Protein AF-A0A7S2TGG0-F1 (afdb_monomer)

Sequence (133 aa):
MDCPPTYHQKNFRPPVIIAPPSARSRLLKIFDEANLRILRPGTSIRVGPLLVRATPGSLVGPPWQAPENGYVVQWEGPSVYYEPHNDVDAKSKLREEEADIAIVPVKRQELPFLTVVYGEERALALTRHLKVT

Organism: NCBI:txid641309

InterPro domains:
  IPR036866 Ribonuclease Z/Hydroxyacylglutathione hydrolase-like [G3DSA:3.60.15.10] (2-133)

Nearest PDB structures (foldseek):
  2wym-assembly1_B  TM=7.240E-01  e=4.834E-04  Escherichia coli
  2wyl-assembly1_A  TM=7.314E-01  e=7.017E-04  Escherichia coli
  2wyl-assembly1_C  TM=7.082E-01  e=4.810E-03  Escherichia coli
  7pcr-assembly1_A-2  TM=5.947E-01  e=6.982E-03  Helicobacter pylori 26695
  5n9y-assembly1_E  TM=4.779E-01  e=3.697E+00  Escherichia coli K-12

pLDDT: mean 83.14, std 14.41, range [38.38, 97.56]

Mean predicted aligned error: 7.28 Å

Solvent-accessible surface area (backbone atoms only — not comparable to full-atom values): 7834 Å² total; per-residue (Å²): 134,84,76,78,76,79,80,76,49,98,79,68,74,82,66,78,44,77,41,37,70,88,48,47,79,64,45,60,76,78,43,62,70,93,36,54,43,76,44,50,62,84,37,72,49,75,59,86,77,33,42,39,33,26,33,69,32,26,72,72,60,63,94,85,52,76,56,42,57,18,36,41,39,38,48,102,63,82,24,34,31,41,31,84,28,38,54,63,60,37,82,78,67,24,70,87,46,64,31,64,37,76,50,62,37,56,64,64,39,75,53,95,98,41,74,61,24,34,20,45,73,43,44,60,50,37,69,76,41,50,37,70,115

Radius of gyration: 16.11 Å; Cα contacts (8 Å, |Δi|>4): 248; chains: 1; bounding box: 34×42×37 Å

Secondary structure (DSSP, 8-state):
-PPP-TT--TT-PPPPEEE-GGGHHHHTTTS-GGGEEE--TT-EEEETTEEEEEEE----SSTTSPP-EEEEEESSS--EEE-SS----HHHHSTT-B-SEEE---S-EEETTEEEE--HHHHHHHHTTSBP-

Structure (mmCIF, N/CA/C/O backbone):
data_AF-A0A7S2TGG0-F1
#
_entry.id   AF-A0A7S2TGG0-F1
#
loop_
_atom_site.group_PDB
_atom_site.id
_atom_site.type_symbol
_atom_site.label_atom_id
_atom_site.label_alt_id
_atom_site.label_comp_id
_atom_site.label_asym_id
_atom_site.label_entity_id
_atom_site.label_seq_id
_atom_site.pdbx_PDB_ins_code
_atom_site.Cartn_x
_atom_site.Cartn_y
_atom_site.Cartn_z
_atom_site.occupancy
_atom_site.B_iso_or_equiv
_atom_site.auth_seq_id
_atom_site.auth_comp_id
_atom_site.auth_asym_id
_atom_site.auth_atom_id
_atom_site.pdbx_PDB_model_num
ATOM 1 N N . MET A 1 1 ? 9.720 25.367 -9.845 1.00 38.47 1 MET A N 1
ATOM 2 C CA . MET A 1 1 ? 8.468 24.860 -9.248 1.00 38.47 1 MET A CA 1
ATOM 3 C C . MET A 1 1 ? 8.767 24.608 -7.788 1.00 38.47 1 MET A C 1
ATOM 5 O O . MET A 1 1 ? 9.411 23.615 -7.476 1.00 38.47 1 MET A O 1
ATOM 9 N N . ASP A 1 2 ? 8.404 25.557 -6.934 1.00 40.94 2 ASP A N 1
ATOM 10 C CA . ASP A 1 2 ? 8.613 25.451 -5.494 1.00 40.94 2 ASP A CA 1
ATOM 11 C C . ASP A 1 2 ? 7.575 24.496 -4.906 1.00 40.94 2 ASP A C 1
ATOM 13 O O . ASP A 1 2 ? 6.369 24.680 -5.074 1.00 40.94 2 ASP A O 1
ATOM 17 N N . CYS A 1 3 ? 8.049 23.438 -4.253 1.00 38.38 3 CYS A N 1
ATOM 18 C CA . CYS A 1 3 ? 7.205 22.576 -3.437 1.00 38.38 3 CYS A CA 1
ATOM 19 C C . CYS A 1 3 ? 6.744 23.397 -2.218 1.00 38.38 3 CYS A C 1
ATOM 21 O O . CYS A 1 3 ? 7.604 23.946 -1.522 1.00 38.38 3 CYS A O 1
ATOM 23 N N . PRO A 1 4 ? 5.436 23.540 -1.942 1.00 40.97 4 PRO A N 1
ATOM 24 C CA . PRO A 1 4 ? 4.991 24.321 -0.797 1.00 40.97 4 PRO A CA 1
ATOM 25 C C . PRO A 1 4 ? 5.503 23.685 0.511 1.00 40.97 4 PRO A C 1
ATOM 27 O O . PRO A 1 4 ? 5.426 22.464 0.670 1.00 40.97 4 PRO A O 1
ATOM 30 N N . PRO A 1 5 ? 6.016 24.478 1.471 1.00 44.69 5 PRO A N 1
ATOM 31 C CA . PRO A 1 5 ? 6.570 23.962 2.715 1.00 44.69 5 PRO A CA 1
ATOM 32 C C . PRO A 1 5 ? 5.434 23.547 3.657 1.00 44.69 5 PRO A C 1
ATOM 34 O O . PRO A 1 5 ? 5.016 24.299 4.534 1.00 44.69 5 PRO A O 1
ATOM 37 N N . THR A 1 6 ? 4.906 22.336 3.495 1.00 56.62 6 THR A N 1
ATOM 38 C CA . THR A 1 6 ? 3.825 21.823 4.353 1.00 56.62 6 THR A CA 1
ATOM 39 C C . THR A 1 6 ? 4.295 21.428 5.759 1.00 56.62 6 THR A C 1
ATOM 41 O O . THR A 1 6 ? 3.464 21.264 6.646 1.00 56.62 6 THR A O 1
ATOM 44 N N . TYR A 1 7 ? 5.608 21.340 6.002 1.00 51.88 7 TYR A N 1
ATOM 45 C CA . TYR A 1 7 ? 6.186 20.878 7.274 1.00 51.88 7 TYR A CA 1
ATOM 46 C C . TYR A 1 7 ? 6.529 21.991 8.284 1.00 51.88 7 TYR A C 1
ATOM 48 O O . TYR A 1 7 ? 6.863 21.689 9.42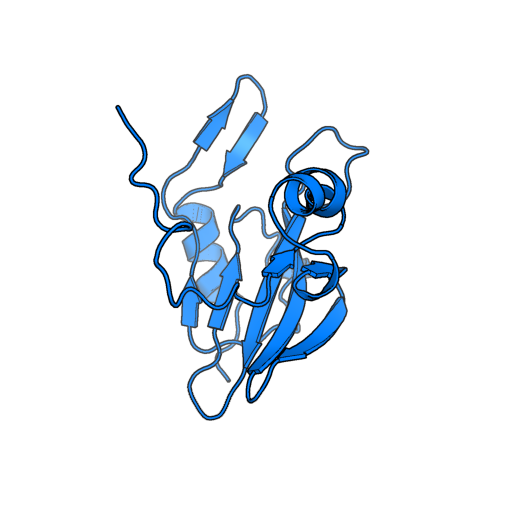5 1.00 51.88 7 TYR A O 1
ATOM 56 N N . HIS A 1 8 ? 6.431 23.273 7.908 1.00 52.25 8 HIS A N 1
ATOM 57 C CA . HIS A 1 8 ? 6.810 24.407 8.775 1.00 52.25 8 HIS A CA 1
ATOM 58 C C . HIS A 1 8 ? 5.623 25.134 9.430 1.00 52.25 8 HIS A C 1
ATOM 60 O O . HIS A 1 8 ? 5.774 26.243 9.946 1.00 52.25 8 HIS A O 1
ATOM 66 N N . GLN A 1 9 ? 4.428 24.537 9.441 1.00 61.44 9 GLN A N 1
ATOM 67 C CA . GLN A 1 9 ? 3.303 25.122 10.168 1.00 61.44 9 GLN A CA 1
ATOM 68 C C . GLN A 1 9 ? 3.506 24.968 11.681 1.00 61.44 9 GLN A C 1
ATOM 70 O O . GLN A 1 9 ? 3.810 23.881 12.166 1.00 61.44 9 GLN A O 1
ATOM 75 N N . LYS A 1 10 ? 3.283 26.052 12.437 1.00 54.00 10 LYS A N 1
ATOM 76 C CA . LYS A 1 10 ? 3.547 26.167 13.888 1.00 54.00 10 LYS A CA 1
ATOM 77 C C . LYS A 1 10 ? 2.852 25.125 14.791 1.00 54.00 10 LYS A C 1
ATOM 79 O O . LYS A 1 10 ? 3.179 25.068 15.966 1.00 54.00 10 LYS A O 1
ATOM 84 N N . ASN A 1 11 ? 1.952 24.294 14.257 1.00 64.94 11 ASN A N 1
ATOM 85 C CA . ASN A 1 11 ? 1.230 23.236 14.978 1.00 64.94 11 ASN A CA 1
ATOM 86 C C . ASN A 1 11 ? 1.328 21.854 14.298 1.00 64.94 11 ASN A C 1
ATOM 88 O O . ASN A 1 11 ? 0.511 20.973 14.572 1.00 64.94 11 ASN A O 1
ATOM 92 N N . PHE A 1 12 ? 2.283 21.652 13.386 1.00 68.00 12 PHE A N 1
ATOM 93 C CA . PHE A 1 12 ? 2.436 20.377 12.693 1.00 68.00 12 PHE A CA 1
ATOM 94 C C . PHE A 1 12 ? 2.924 19.299 13.666 1.00 68.00 12 PHE A C 1
ATOM 96 O O . PHE A 1 12 ? 4.066 19.320 14.123 1.00 68.00 12 PHE A O 1
ATOM 103 N N . ARG A 1 13 ? 2.049 18.342 13.985 1.00 75.94 13 ARG A N 1
ATOM 104 C CA . ARG A 1 13 ? 2.466 17.098 14.630 1.00 75.94 13 ARG A CA 1
ATOM 105 C C . ARG A 1 13 ? 2.931 16.149 13.528 1.00 75.94 13 ARG A C 1
ATOM 107 O O . ARG A 1 13 ? 2.111 15.825 12.666 1.00 75.94 13 ARG A O 1
ATOM 114 N N . PRO A 1 14 ? 4.205 15.726 13.522 1.00 79.50 14 PRO A N 1
ATOM 115 C CA . PRO A 1 14 ? 4.688 14.810 12.504 1.00 79.50 14 PRO A CA 1
ATOM 116 C C . PRO A 1 14 ? 3.864 13.514 12.535 1.00 79.50 14 PRO A C 1
ATOM 118 O O . PRO A 1 14 ? 3.609 12.977 13.616 1.00 79.50 14 PRO A O 1
ATOM 121 N N . PRO A 1 15 ? 3.392 13.031 11.374 1.00 88.75 15 PRO A N 1
ATOM 122 C CA . PRO A 1 15 ? 2.620 11.802 11.312 1.00 88.75 15 PRO A CA 1
ATOM 123 C C . PRO A 1 15 ? 3.508 10.596 11.620 1.00 88.75 15 PRO A C 1
ATOM 125 O O . PRO A 1 15 ? 4.723 10.625 11.413 1.00 88.75 15 PRO A O 1
ATOM 128 N N . VAL A 1 16 ? 2.885 9.500 12.054 1.00 94.50 16 VAL A N 1
ATOM 129 C CA . VAL A 1 16 ? 3.556 8.197 12.078 1.00 94.50 16 VAL A CA 1
ATOM 130 C C . VAL A 1 16 ? 3.800 7.759 10.636 1.00 94.50 16 VAL A C 1
ATOM 132 O O . VAL A 1 16 ? 2.866 7.663 9.842 1.00 94.50 16 VAL A O 1
ATOM 135 N N . ILE A 1 17 ? 5.056 7.481 10.306 1.00 95.62 17 ILE A N 1
ATOM 136 C CA . ILE A 1 17 ? 5.489 7.035 8.986 1.00 95.62 17 ILE A CA 1
ATOM 137 C C . ILE A 1 17 ? 5.677 5.523 9.024 1.00 95.62 17 ILE A C 1
ATOM 139 O O . ILE A 1 17 ? 6.541 5.026 9.744 1.00 95.62 17 ILE A O 1
ATOM 143 N N . ILE A 1 18 ? 4.897 4.790 8.234 1.00 96.19 18 ILE A N 1
ATOM 144 C CA . ILE A 1 18 ? 5.082 3.349 8.031 1.00 96.19 18 ILE A CA 1
ATOM 145 C C . ILE A 1 18 ? 5.787 3.147 6.694 1.00 96.19 18 ILE A C 1
ATOM 147 O O . ILE A 1 18 ? 5.361 3.705 5.686 1.00 96.19 18 ILE A O 1
ATOM 151 N N . ALA A 1 19 ? 6.873 2.377 6.684 1.00 94.56 19 ALA A N 1
ATOM 152 C CA . ALA A 1 19 ? 7.706 2.244 5.493 1.00 94.56 19 ALA A CA 1
ATOM 153 C C . ALA A 1 19 ? 8.407 0.877 5.398 1.00 94.56 19 ALA A C 1
ATOM 155 O O . ALA A 1 19 ? 8.583 0.203 6.421 1.00 94.56 19 ALA A O 1
ATOM 156 N N . PRO A 1 20 ? 8.822 0.456 4.190 1.00 93.00 20 PRO A N 1
ATOM 157 C CA . PRO A 1 20 ? 9.652 -0.725 4.004 1.00 93.00 20 PRO A CA 1
ATOM 158 C C . PRO A 1 20 ? 11.090 -0.480 4.496 1.00 93.00 20 PRO A C 1
ATOM 160 O O . PRO A 1 20 ? 11.520 0.670 4.650 1.00 93.00 20 PRO A O 1
ATOM 163 N N . PRO A 1 21 ? 11.888 -1.542 4.721 1.00 91.81 21 PRO A N 1
ATOM 164 C CA . PRO A 1 21 ? 13.263 -1.404 5.201 1.00 91.81 21 PRO A CA 1
ATOM 165 C C . PRO A 1 21 ? 14.167 -0.575 4.280 1.00 91.81 21 PRO A C 1
ATOM 167 O O . PRO A 1 21 ? 15.039 0.141 4.775 1.00 91.81 21 PRO A O 1
ATOM 170 N N . SER A 1 22 ? 13.941 -0.636 2.963 1.00 89.38 22 SER A N 1
ATOM 171 C CA . SER A 1 22 ? 14.692 0.102 1.937 1.00 89.38 22 SER A CA 1
ATOM 172 C C . SER A 1 22 ? 14.618 1.625 2.121 1.00 89.38 22 SER A C 1
ATOM 174 O O . SER A 1 22 ? 15.584 2.336 1.836 1.00 89.38 22 SER A O 1
ATOM 176 N N . ALA A 1 23 ? 13.510 2.137 2.662 1.00 91.94 23 ALA A N 1
ATOM 177 C CA . ALA A 1 23 ? 13.270 3.568 2.823 1.00 91.94 23 ALA A CA 1
ATOM 178 C C . ALA A 1 23 ? 13.904 4.174 4.090 1.00 91.94 23 ALA A C 1
ATOM 180 O O . ALA A 1 23 ? 14.050 5.397 4.171 1.00 91.94 23 ALA A O 1
ATOM 181 N N . ARG A 1 24 ? 14.312 3.355 5.075 1.00 93.81 24 ARG A N 1
ATOM 182 C CA . ARG A 1 24 ? 14.725 3.826 6.414 1.00 93.81 24 ARG A CA 1
ATOM 183 C C . ARG A 1 24 ? 15.805 4.905 6.360 1.00 93.81 24 ARG A C 1
ATOM 185 O O . ARG A 1 24 ? 15.647 5.963 6.960 1.00 93.81 24 ARG A O 1
ATOM 192 N N . SER A 1 25 ? 16.890 4.658 5.627 1.00 94.06 25 SER A N 1
ATOM 193 C CA . SER A 1 25 ? 18.042 5.570 5.573 1.00 94.06 25 SER A CA 1
ATOM 194 C C . SER A 1 25 ? 17.717 6.918 4.924 1.00 94.06 25 SER A C 1
ATOM 196 O O . SER A 1 25 ? 18.375 7.913 5.220 1.00 94.06 25 SER A O 1
ATOM 198 N N . ARG A 1 26 ? 16.712 6.968 4.040 1.00 93.94 26 ARG A N 1
ATOM 199 C CA . ARG A 1 26 ? 16.233 8.210 3.420 1.00 93.94 26 ARG A CA 1
ATOM 200 C C . ARG A 1 26 ? 15.273 8.948 4.348 1.00 93.94 26 ARG A C 1
ATOM 202 O O . ARG A 1 26 ? 15.401 10.157 4.493 1.00 93.94 26 ARG A O 1
ATOM 209 N N . LEU A 1 27 ? 14.366 8.226 5.004 1.00 94.31 27 LEU A N 1
ATOM 210 C CA . LEU A 1 27 ? 13.364 8.812 5.898 1.00 94.31 27 LEU A CA 1
ATOM 211 C C . LEU A 1 27 ? 13.978 9.401 7.170 1.00 94.31 27 LEU A C 1
ATOM 213 O O . LEU A 1 27 ? 13.560 10.476 7.581 1.00 94.31 27 LEU A O 1
ATOM 217 N N . LEU A 1 28 ? 15.021 8.779 7.727 1.00 94.56 28 LEU A N 1
ATOM 218 C CA . LEU A 1 28 ? 15.744 9.309 8.893 1.00 94.56 28 LEU A CA 1
ATOM 219 C C . LEU A 1 28 ? 16.476 10.636 8.626 1.00 94.56 28 LEU A C 1
ATOM 221 O O . LEU A 1 28 ? 16.927 11.283 9.563 1.00 94.56 28 LEU A O 1
ATOM 225 N N . LYS A 1 29 ? 16.604 11.060 7.362 1.00 94.00 29 LYS A N 1
ATOM 226 C CA . LYS A 1 29 ? 17.137 12.389 7.013 1.00 94.00 29 LYS A CA 1
ATOM 227 C C . LYS A 1 29 ? 16.085 13.498 7.111 1.00 94.00 29 LYS A C 1
ATOM 229 O O . LYS A 1 29 ? 16.445 14.664 7.014 1.00 94.00 29 LYS A O 1
ATOM 234 N N . ILE A 1 30 ? 14.806 13.134 7.212 1.00 91.81 30 ILE A N 1
ATOM 235 C CA . ILE A 1 30 ? 13.658 14.047 7.101 1.00 91.81 30 ILE A CA 1
ATOM 236 C C . ILE A 1 30 ? 12.794 13.993 8.366 1.00 91.81 30 ILE A C 1
ATOM 238 O O . ILE A 1 30 ? 12.274 15.018 8.796 1.00 91.81 30 ILE A O 1
ATOM 242 N N . PHE A 1 31 ? 12.640 12.809 8.958 1.00 91.06 31 PHE A N 1
ATOM 243 C CA . PHE A 1 31 ? 11.766 12.560 10.098 1.00 91.06 31 PHE A CA 1
ATOM 244 C C . PHE A 1 31 ? 12.542 11.977 11.274 1.00 91.06 31 PHE A C 1
ATOM 246 O O . PHE A 1 31 ? 13.446 11.159 11.089 1.00 91.06 31 PHE A O 1
ATOM 253 N N . ASP A 1 32 ? 12.112 12.329 12.484 1.00 92.19 32 ASP A N 1
ATOM 254 C CA . ASP A 1 32 ? 12.630 11.718 13.705 1.00 92.19 32 ASP A CA 1
ATOM 255 C C . ASP A 1 32 ? 12.336 10.215 13.735 1.00 92.19 32 ASP A C 1
ATOM 257 O O . ASP A 1 32 ? 11.240 9.765 13.381 1.00 92.19 32 ASP A O 1
ATOM 261 N N . GLU A 1 33 ? 13.283 9.434 14.256 1.00 94.00 33 GLU A N 1
ATOM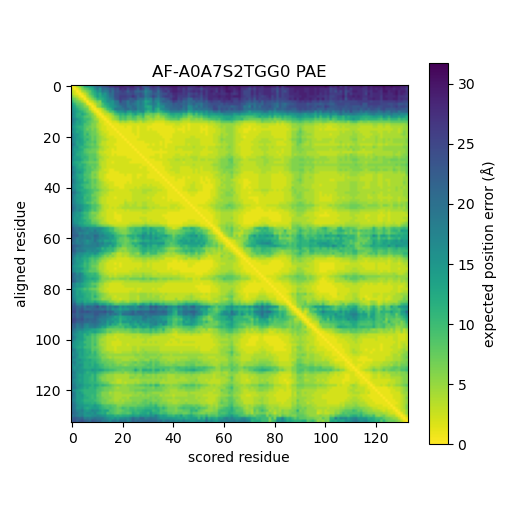 262 C CA . GLU A 1 33 ? 13.127 7.984 14.409 1.00 94.00 33 GLU A CA 1
ATOM 263 C C . GLU A 1 33 ? 11.893 7.613 15.250 1.00 94.00 33 GLU A C 1
ATOM 265 O O . GLU A 1 33 ? 11.226 6.616 14.973 1.00 94.00 33 GLU A O 1
ATOM 270 N N . ALA A 1 34 ? 11.512 8.465 16.208 1.00 93.44 34 ALA A N 1
ATOM 271 C CA . ALA A 1 34 ? 10.318 8.292 17.033 1.00 93.44 34 ALA A CA 1
ATOM 272 C C . ALA A 1 34 ? 9.011 8.208 16.219 1.00 93.44 34 ALA A C 1
ATOM 274 O O . ALA A 1 34 ? 8.060 7.548 16.654 1.00 93.44 34 ALA A O 1
ATOM 275 N N . ASN A 1 35 ? 8.971 8.807 15.025 1.00 94.12 35 ASN A N 1
ATOM 276 C CA . ASN A 1 35 ? 7.811 8.797 14.132 1.00 94.12 35 ASN A CA 1
ATOM 277 C C . ASN A 1 35 ? 7.860 7.662 13.100 1.00 94.12 35 ASN A C 1
ATOM 279 O O . ASN A 1 35 ? 6.860 7.399 12.439 1.00 94.12 35 ASN A O 1
ATOM 283 N N . LEU A 1 36 ? 8.989 6.963 12.957 1.00 95.62 36 LEU A N 1
ATOM 284 C CA . LEU A 1 36 ? 9.193 5.965 11.910 1.00 95.62 36 LEU A CA 1
ATOM 285 C C . LEU A 1 36 ? 8.880 4.544 12.401 1.00 95.62 36 LEU A C 1
ATOM 287 O O . LEU A 1 36 ? 9.299 4.123 13.479 1.00 95.62 36 LEU A O 1
ATOM 291 N N . ARG A 1 37 ? 8.145 3.775 11.599 1.00 96.69 37 ARG A N 1
ATOM 292 C CA . ARG A 1 37 ? 7.813 2.364 11.826 1.00 96.69 37 ARG A CA 1
ATOM 293 C C . ARG A 1 37 ? 8.188 1.569 10.582 1.00 96.69 37 ARG A C 1
ATOM 295 O O . ARG A 1 37 ? 7.511 1.624 9.559 1.00 96.69 37 ARG A O 1
ATOM 302 N N . ILE A 1 38 ? 9.300 0.845 10.667 1.00 95.81 38 ILE A N 1
ATOM 303 C CA . ILE A 1 38 ? 9.762 -0.010 9.574 1.00 95.81 38 ILE A CA 1
ATOM 304 C C . ILE A 1 38 ? 9.072 -1.364 9.673 1.00 95.81 38 ILE A C 1
ATOM 306 O O . ILE A 1 38 ? 9.247 -2.073 10.662 1.00 95.81 38 ILE A O 1
ATOM 310 N N . LEU A 1 39 ? 8.317 -1.724 8.639 1.00 95.25 39 LEU A N 1
ATOM 311 C CA . LEU A 1 39 ? 7.595 -2.990 8.550 1.00 95.25 39 LEU A CA 1
ATOM 312 C C . LEU A 1 39 ? 8.199 -3.871 7.462 1.00 95.25 39 LEU A C 1
ATOM 314 O O . LEU A 1 39 ? 8.511 -3.401 6.369 1.00 95.25 39 LEU A O 1
ATOM 318 N N . ARG A 1 40 ? 8.337 -5.164 7.754 1.00 92.31 40 ARG A N 1
ATOM 319 C CA . ARG A 1 40 ? 8.701 -6.191 6.768 1.00 92.31 40 ARG A CA 1
ATOM 320 C C . ARG A 1 40 ? 7.440 -6.931 6.310 1.00 92.31 40 ARG A C 1
ATOM 322 O O . ARG A 1 40 ? 6.500 -7.022 7.103 1.00 92.31 40 ARG A O 1
ATOM 329 N N . PRO A 1 41 ? 7.415 -7.500 5.097 1.00 89.69 41 PRO A N 1
ATOM 330 C CA . PRO A 1 41 ? 6.323 -8.373 4.681 1.00 89.69 41 PRO A CA 1
ATOM 331 C C . PRO A 1 41 ? 6.019 -9.459 5.724 1.00 89.69 41 PRO A C 1
ATOM 333 O O . PRO A 1 41 ? 6.942 -10.030 6.306 1.00 89.69 41 PRO A O 1
ATOM 336 N N . GLY A 1 42 ? 4.736 -9.702 5.993 1.00 89.31 42 GLY A N 1
ATOM 337 C CA . GLY A 1 42 ? 4.261 -10.652 7.006 1.00 89.31 42 GLY A CA 1
ATOM 338 C C . GLY A 1 42 ? 4.230 -10.106 8.437 1.00 89.31 42 GLY A C 1
ATOM 339 O O . GLY A 1 42 ? 3.770 -10.793 9.344 1.00 89.31 42 GLY A O 1
ATOM 340 N N . THR A 1 43 ? 4.689 -8.873 8.663 1.00 93.81 43 THR A N 1
ATOM 341 C CA . THR A 1 43 ? 4.604 -8.216 9.976 1.00 93.81 43 THR A CA 1
ATOM 342 C C . THR A 1 43 ? 3.459 -7.209 10.028 1.00 93.81 43 THR A C 1
ATOM 344 O O . THR A 1 43 ? 3.063 -6.636 9.008 1.00 93.81 43 THR A O 1
ATOM 347 N N . SER A 1 44 ? 2.940 -6.970 11.233 1.00 95.88 44 SER A N 1
ATOM 348 C CA . SER A 1 44 ? 1.877 -5.998 11.483 1.00 95.88 44 SER A CA 1
ATOM 349 C C . SER A 1 44 ? 2.197 -5.058 12.640 1.00 95.88 44 SER A C 1
ATOM 351 O O . SER A 1 44 ? 2.904 -5.427 13.577 1.00 95.88 44 SER A O 1
ATOM 353 N N . ILE A 1 45 ? 1.602 -3.869 12.618 1.00 97.56 45 ILE A N 1
ATOM 354 C CA . ILE A 1 45 ? 1.646 -2.893 13.706 1.00 97.56 45 ILE A CA 1
ATOM 355 C C . ILE A 1 45 ? 0.267 -2.283 13.940 1.00 97.56 45 ILE A C 1
ATOM 357 O O . ILE A 1 45 ? -0.519 -2.124 13.008 1.00 97.56 45 ILE A O 1
ATOM 361 N N . ARG A 1 46 ? -0.010 -1.906 15.190 1.00 97.19 46 ARG A N 1
ATOM 362 C CA . ARG A 1 46 ? -1.181 -1.104 15.543 1.00 97.19 46 ARG A CA 1
ATOM 363 C C . ARG A 1 46 ? -0.790 0.367 15.697 1.00 97.19 46 ARG A C 1
ATOM 365 O O . ARG A 1 46 ? 0.141 0.681 16.437 1.00 97.19 46 ARG A O 1
ATOM 372 N N . VAL A 1 47 ? -1.504 1.260 15.016 1.00 94.94 47 VAL A N 1
ATOM 373 C CA . VAL A 1 47 ? -1.339 2.719 15.107 1.00 94.94 47 VAL A CA 1
ATOM 374 C C . VAL A 1 47 ? -2.696 3.333 15.432 1.00 94.94 47 VAL A C 1
ATOM 376 O O . VAL A 1 47 ? -3.546 3.497 14.561 1.00 94.94 47 VAL A O 1
ATOM 379 N N . GLY A 1 48 ? -2.921 3.631 16.715 1.00 93.38 48 GLY A N 1
ATOM 380 C CA . GLY A 1 48 ? -4.248 4.016 17.201 1.00 93.38 48 GLY A CA 1
ATOM 381 C C . GLY A 1 48 ? -5.277 2.908 16.911 1.00 93.38 48 GLY A C 1
ATOM 382 O O . GLY A 1 48 ? -5.031 1.766 17.309 1.00 93.38 48 GLY A O 1
ATOM 383 N N . PRO A 1 49 ? -6.391 3.205 16.214 1.00 95.25 49 PRO A N 1
ATOM 384 C CA . PRO A 1 49 ? -7.401 2.207 15.852 1.00 95.25 49 PRO A CA 1
ATOM 385 C C . PRO A 1 49 ? -7.012 1.350 14.634 1.00 95.25 49 PRO A C 1
ATOM 387 O O . PRO A 1 49 ? -7.723 0.405 14.307 1.00 95.25 49 PRO A O 1
ATOM 390 N N . LEU A 1 50 ? -5.912 1.676 13.947 1.00 96.81 50 LEU A N 1
ATOM 391 C CA . LEU A 1 50 ? -5.529 1.028 12.695 1.00 96.81 50 LEU A CA 1
ATOM 392 C C . LEU A 1 50 ? -4.651 -0.197 12.965 1.00 96.81 50 LEU A C 1
ATOM 394 O O . LEU A 1 50 ? -3.628 -0.082 13.643 1.00 96.81 50 LEU A O 1
ATOM 398 N N . LEU A 1 51 ? -4.996 -1.345 12.387 1.00 97.12 51 LEU A N 1
ATOM 399 C CA . LEU A 1 51 ? -4.090 -2.477 12.206 1.00 97.12 51 LEU A CA 1
ATOM 400 C C . LEU A 1 51 ? -3.510 -2.408 10.793 1.00 97.12 51 LEU A C 1
ATOM 402 O O . LEU A 1 51 ? -4.248 -2.472 9.815 1.00 97.12 51 LEU A O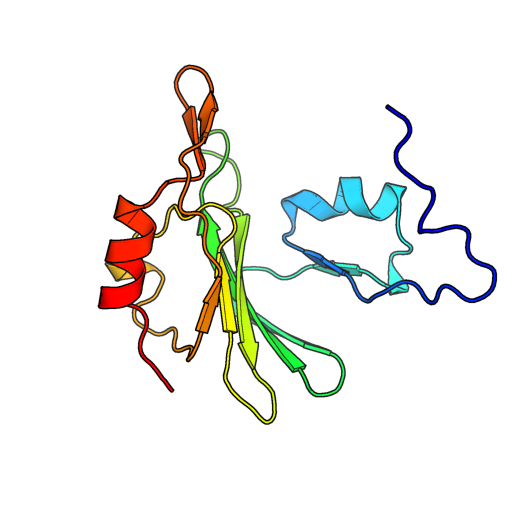 1
ATOM 406 N N . VAL A 1 52 ? -2.191 -2.277 10.691 1.00 96.75 52 VAL A N 1
ATOM 407 C CA . VAL A 1 52 ? -1.476 -2.210 9.414 1.00 96.75 52 VAL A CA 1
ATOM 408 C C . VAL A 1 52 ? -0.608 -3.449 9.276 1.00 96.75 52 VAL A C 1
ATOM 410 O O . VAL A 1 52 ? 0.269 -3.676 10.109 1.00 96.75 52 VAL A O 1
ATOM 413 N N . ARG A 1 53 ? -0.830 -4.240 8.227 1.00 95.06 53 ARG A N 1
ATOM 414 C CA . ARG A 1 53 ? -0.023 -5.407 7.849 1.00 95.06 53 ARG A CA 1
ATOM 415 C C . ARG A 1 53 ? 0.736 -5.094 6.568 1.00 95.06 53 ARG A C 1
ATOM 417 O O . ARG A 1 53 ? 0.144 -4.601 5.616 1.00 95.06 53 ARG A O 1
ATOM 424 N N . ALA A 1 54 ? 2.033 -5.376 6.541 1.00 93.25 54 ALA A N 1
ATOM 425 C CA . ALA A 1 54 ? 2.814 -5.284 5.313 1.00 93.25 54 ALA A CA 1
ATOM 426 C C . ALA A 1 54 ? 2.725 -6.594 4.527 1.00 93.25 54 ALA A C 1
ATOM 428 O O . ALA A 1 54 ? 2.955 -7.672 5.081 1.00 93.25 54 ALA A O 1
ATOM 429 N N . THR A 1 55 ? 2.448 -6.490 3.234 1.00 89.38 55 THR A N 1
ATOM 430 C CA . THR A 1 55 ? 2.448 -7.609 2.290 1.00 89.38 55 THR A CA 1
ATOM 431 C C . THR A 1 55 ? 3.709 -7.554 1.423 1.00 89.38 55 THR A C 1
ATOM 433 O O . THR A 1 55 ? 4.315 -6.484 1.277 1.00 89.38 55 THR A O 1
ATOM 436 N N . PRO A 1 56 ? 4.154 -8.684 0.846 1.00 85.19 56 PRO A N 1
ATOM 437 C CA . PRO A 1 56 ? 5.204 -8.657 -0.161 1.00 85.19 56 PRO A CA 1
ATOM 438 C C . PRO A 1 56 ? 4.713 -7.860 -1.370 1.00 85.19 56 PRO A C 1
ATOM 440 O O . PRO A 1 56 ? 3.774 -8.272 -2.046 1.00 85.19 56 PRO A O 1
ATOM 443 N N . GLY A 1 57 ? 5.353 -6.732 -1.646 1.00 76.94 57 GLY A N 1
ATOM 444 C CA . GLY A 1 57 ? 5.087 -5.924 -2.823 1.00 76.94 57 GLY A CA 1
ATOM 445 C C . GLY A 1 57 ? 6.040 -6.269 -3.962 1.00 76.94 57 GLY A C 1
ATOM 446 O O . GLY A 1 57 ? 6.498 -7.407 -4.137 1.00 76.94 57 GLY A O 1
ATOM 447 N N . SER A 1 58 ? 6.315 -5.256 -4.765 1.00 71.69 58 SER A N 1
ATOM 448 C CA . SER A 1 58 ? 6.994 -5.360 -6.053 1.00 71.69 58 SER A CA 1
ATOM 449 C C . SER A 1 58 ? 8.518 -5.394 -5.927 1.00 71.69 58 SER A C 1
ATOM 451 O O . SER A 1 58 ? 9.091 -4.694 -5.089 1.00 71.69 58 SER A O 1
ATOM 453 N N . LEU A 1 59 ? 9.199 -6.165 -6.781 1.00 70.62 59 LEU A N 1
ATOM 454 C CA . LEU A 1 59 ? 10.660 -6.116 -6.867 1.00 70.62 59 LEU A CA 1
ATOM 455 C C . LEU A 1 59 ? 11.067 -4.959 -7.788 1.00 70.62 59 LEU A C 1
ATOM 457 O O . LEU A 1 59 ? 11.305 -5.140 -8.978 1.00 70.62 59 LEU A O 1
ATOM 461 N N . VAL A 1 60 ? 11.123 -3.749 -7.236 1.00 65.00 60 VAL A N 1
ATOM 462 C CA . VAL A 1 60 ? 11.487 -2.536 -7.986 1.00 65.00 60 VAL A CA 1
ATOM 463 C C . VAL A 1 60 ? 12.962 -2.209 -7.797 1.00 65.00 60 VAL A C 1
ATOM 465 O O . VAL A 1 60 ? 13.365 -1.299 -7.075 1.00 65.00 60 VAL A O 1
ATOM 468 N N . GLY A 1 61 ? 13.805 -3.009 -8.435 1.00 67.44 61 GLY A N 1
ATOM 469 C CA . GLY A 1 61 ? 15.244 -2.826 -8.385 1.00 67.44 61 GLY A CA 1
ATOM 470 C C . GLY A 1 61 ? 15.985 -3.986 -9.026 1.00 67.44 61 GLY A C 1
ATOM 471 O O . GLY A 1 61 ? 15.367 -4.881 -9.607 1.00 67.44 61 GLY A O 1
ATOM 472 N N . PRO A 1 62 ? 17.319 -3.988 -8.932 1.00 67.44 62 PRO A N 1
ATOM 473 C CA . PRO A 1 62 ? 18.099 -5.134 -9.353 1.00 67.44 62 PRO 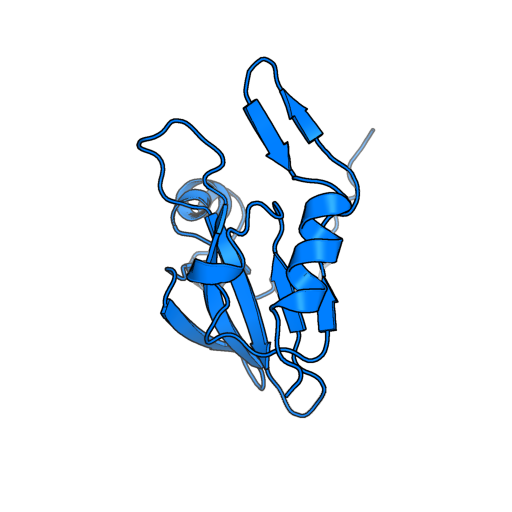A CA 1
ATOM 474 C C . PRO A 1 62 ? 17.638 -6.423 -8.647 1.00 67.44 62 PRO A C 1
ATOM 476 O O . PRO A 1 62 ? 17.127 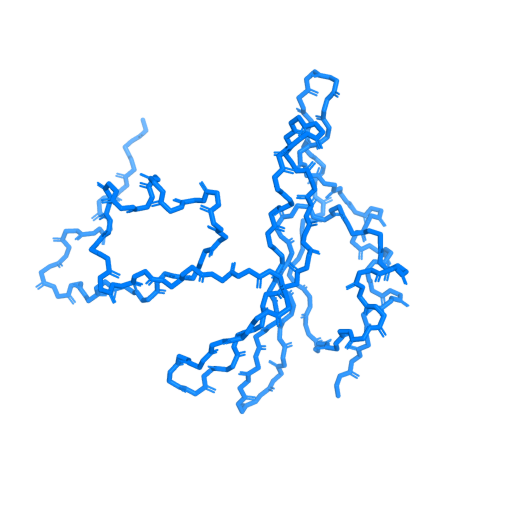-6.342 -7.528 1.00 67.44 62 PRO A O 1
ATOM 479 N N . PRO A 1 63 ? 17.876 -7.614 -9.226 1.00 66.56 63 PRO A N 1
ATOM 480 C CA . PRO A 1 63 ? 17.360 -8.887 -8.704 1.00 66.56 63 PRO A CA 1
ATOM 481 C C . PRO A 1 63 ? 17.698 -9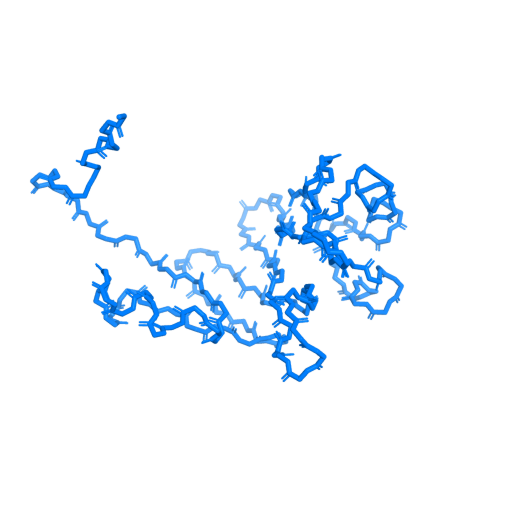.196 -7.235 1.00 66.56 63 PRO A C 1
ATOM 483 O O . PRO A 1 63 ? 17.036 -10.013 -6.607 1.00 66.56 63 PRO A O 1
ATOM 486 N N . TRP A 1 64 ? 18.739 -8.563 -6.688 1.00 67.94 64 TRP A N 1
ATOM 487 C CA . TRP A 1 64 ? 19.193 -8.720 -5.303 1.00 67.94 64 TRP A CA 1
ATOM 488 C C . TRP A 1 64 ? 18.556 -7.737 -4.307 1.00 67.94 64 TRP A C 1
ATOM 490 O O . TRP A 1 64 ? 18.854 -7.804 -3.114 1.00 67.94 64 TRP A O 1
ATOM 500 N N . GLN A 1 65 ? 17.729 -6.790 -4.761 1.00 72.25 65 GLN A N 1
ATOM 501 C CA . GLN A 1 65 ? 17.044 -5.856 -3.871 1.00 72.25 65 GLN A CA 1
ATOM 502 C C . GLN A 1 65 ? 15.901 -6.568 -3.135 1.00 72.25 65 GLN A C 1
ATOM 504 O O . GLN A 1 65 ? 15.288 -7.496 -3.652 1.00 72.25 65 GLN A O 1
ATOM 509 N N . ALA A 1 66 ? 15.607 -6.153 -1.904 1.00 71.25 66 ALA A N 1
ATOM 510 C CA . ALA A 1 66 ? 14.407 -6.638 -1.236 1.00 71.25 66 ALA A CA 1
ATOM 511 C C . ALA A 1 66 ? 13.161 -6.116 -1.978 1.00 71.25 66 ALA A C 1
ATOM 513 O O . ALA A 1 66 ? 13.182 -4.969 -2.434 1.00 71.25 66 ALA A O 1
ATOM 514 N N . PRO A 1 67 ? 12.080 -6.909 -2.074 1.00 74.88 67 PRO A N 1
ATOM 515 C CA . PRO A 1 67 ? 10.798 -6.398 -2.532 1.00 74.88 67 PRO A CA 1
ATOM 516 C C . PRO A 1 67 ? 10.358 -5.204 -1.681 1.00 74.88 67 PRO A C 1
ATOM 518 O O . PRO A 1 67 ? 10.573 -5.186 -0.464 1.00 74.88 67 PRO A O 1
ATOM 521 N N . GLU A 1 68 ? 9.728 -4.225 -2.320 1.00 85.94 68 GLU A N 1
ATOM 522 C CA . GLU A 1 68 ? 8.991 -3.179 -1.614 1.00 85.94 68 GLU A CA 1
ATOM 523 C C . GLU A 1 68 ? 7.730 -3.772 -0.962 1.00 85.94 68 GLU A C 1
ATOM 525 O O . GLU A 1 68 ? 7.423 -4.954 -1.132 1.00 85.94 68 GLU A O 1
ATOM 530 N N . ASN A 1 69 ? 6.998 -2.969 -0.192 1.00 90.56 69 ASN A N 1
ATOM 531 C CA . ASN A 1 69 ? 5.800 -3.424 0.514 1.00 90.56 69 ASN A CA 1
ATOM 532 C C . ASN A 1 69 ? 4.509 -2.971 -0.179 1.00 90.56 69 ASN A C 1
ATOM 534 O O . ASN A 1 69 ? 4.402 -1.820 -0.608 1.00 90.56 69 ASN A O 1
ATOM 538 N N . GLY A 1 70 ? 3.507 -3.847 -0.154 1.00 91.19 70 GLY A N 1
ATOM 539 C CA . GLY A 1 70 ? 2.103 -3.445 -0.097 1.00 91.19 70 GLY A CA 1
ATOM 540 C C . GLY A 1 70 ? 1.625 -3.379 1.357 1.00 91.19 70 GLY A C 1
ATOM 541 O O . GLY A 1 70 ? 2.340 -3.785 2.281 1.00 91.19 70 GLY A O 1
ATOM 542 N N . TYR A 1 71 ? 0.421 -2.857 1.583 1.00 93.69 71 TYR A N 1
ATOM 543 C CA . TYR A 1 71 ? -0.142 -2.722 2.927 1.00 93.69 71 TYR A CA 1
ATOM 544 C C . TYR A 1 71 ? -1.631 -3.035 2.962 1.00 93.69 71 TYR A C 1
ATOM 546 O O . TYR A 1 71 ? -2.397 -2.454 2.201 1.00 93.69 71 TYR A O 1
ATOM 554 N N . VAL A 1 72 ? -2.047 -3.882 3.903 1.00 94.06 72 VAL A N 1
ATOM 555 C CA . VAL A 1 72 ? -3.453 -4.015 4.303 1.00 94.06 72 VAL A CA 1
ATOM 556 C C . VAL A 1 72 ? -3.673 -3.192 5.567 1.00 94.06 72 VAL A C 1
ATOM 558 O O . VAL A 1 72 ? -2.941 -3.337 6.548 1.00 94.06 72 VAL A O 1
ATOM 561 N N . VAL A 1 73 ? -4.672 -2.318 5.539 1.00 96.31 73 VAL A N 1
ATOM 562 C CA . VAL A 1 73 ? -5.056 -1.429 6.636 1.00 96.31 73 VAL A CA 1
ATOM 563 C C . VAL A 1 73 ? -6.482 -1.763 7.055 1.00 96.31 73 VAL A C 1
ATOM 565 O O . VAL A 1 73 ? -7.396 -1.725 6.236 1.00 96.31 73 VAL A O 1
ATOM 568 N N . GLN A 1 74 ? -6.671 -2.081 8.333 1.00 96.25 74 GLN A N 1
ATOM 569 C CA . GLN A 1 74 ? -7.960 -2.462 8.913 1.00 96.25 74 GLN A CA 1
ATOM 570 C C . GLN A 1 74 ? -8.288 -1.555 10.104 1.00 96.25 74 GLN A C 1
ATOM 572 O O . GLN A 1 74 ? -7.399 -1.193 10.877 1.00 96.25 74 GLN A O 1
ATOM 577 N N . TRP A 1 75 ? -9.561 -1.197 10.255 1.00 95.50 75 TRP A N 1
ATOM 578 C CA . TRP A 1 75 ? -10.107 -0.438 11.385 1.00 95.50 75 TRP A CA 1
ATOM 579 C C . TRP A 1 75 ? -11.603 -0.750 11.532 1.00 95.50 75 TRP A C 1
ATOM 581 O O . TRP A 1 75 ? -12.105 -1.665 10.884 1.00 95.50 75 TRP A O 1
ATOM 591 N N . GLU A 1 76 ? -12.326 -0.005 12.371 1.00 94.06 76 GLU A N 1
ATOM 592 C CA . GLU A 1 76 ? -13.795 -0.047 12.407 1.00 94.06 76 GLU A CA 1
ATOM 593 C C . GLU A 1 76 ? -14.383 0.570 11.122 1.00 94.06 76 GLU A C 1
ATOM 595 O O . GLU A 1 76 ? -14.724 1.753 11.069 1.00 94.06 76 GLU A O 1
ATOM 600 N N . GLY A 1 77 ? -14.416 -0.215 10.045 1.00 92.50 77 GLY A N 1
ATOM 601 C CA . GLY A 1 77 ? -14.880 0.198 8.723 1.00 92.50 77 GLY A CA 1
ATOM 602 C C . GLY A 1 77 ? -14.325 -0.688 7.601 1.00 92.50 77 GLY A C 1
ATOM 603 O O . GLY A 1 77 ? -13.751 -1.738 7.888 1.00 92.50 77 GLY A O 1
ATOM 604 N N . PRO A 1 78 ? -14.486 -0.267 6.331 1.00 94.50 78 PRO A N 1
ATOM 605 C CA . PRO A 1 78 ? -13.955 -0.999 5.189 1.00 94.50 78 PRO A CA 1
ATOM 606 C C . PRO A 1 78 ? -12.431 -1.053 5.236 1.00 94.50 78 PRO A C 1
ATOM 608 O O . PRO A 1 78 ? -11.768 -0.029 5.379 1.00 94.50 78 PRO A O 1
ATOM 611 N N . SER A 1 79 ? -11.872 -2.238 5.083 1.00 95.06 79 SER A N 1
ATOM 612 C CA . SER A 1 79 ? -10.436 -2.458 4.985 1.00 95.06 79 SER A CA 1
ATOM 613 C C . SER A 1 79 ? -9.879 -2.002 3.631 1.00 95.06 79 SER A C 1
ATOM 615 O O . SER A 1 79 ? -10.560 -2.019 2.603 1.00 95.06 79 SER A O 1
ATOM 617 N N . VAL A 1 80 ? -8.615 -1.575 3.622 1.00 95.31 80 VAL A N 1
ATOM 618 C CA . VAL A 1 80 ? -7.941 -1.042 2.430 1.00 95.31 80 VAL A CA 1
ATOM 619 C C . VAL A 1 80 ? -6.667 -1.823 2.157 1.00 95.31 80 VAL A C 1
ATOM 621 O O . VAL A 1 80 ? -5.798 -1.911 3.020 1.00 95.31 80 VAL A O 1
ATOM 624 N N . TYR A 1 81 ? -6.513 -2.308 0.931 1.00 93.12 81 TYR A N 1
ATOM 625 C CA . TYR A 1 81 ? -5.243 -2.757 0.389 1.00 93.12 81 TYR A CA 1
ATOM 626 C C . TYR A 1 81 ? -4.607 -1.652 -0.461 1.00 93.12 81 TYR A C 1
ATOM 628 O O . TYR A 1 81 ? -5.211 -1.154 -1.410 1.00 93.12 81 TYR A O 1
ATOM 636 N N . TYR A 1 82 ? -3.382 -1.261 -0.129 1.00 93.00 82 TYR A N 1
ATOM 637 C CA . TYR A 1 82 ? -2.583 -0.290 -0.869 1.00 93.00 82 TYR A CA 1
ATOM 638 C C . TYR A 1 82 ? -1.355 -0.975 -1.471 1.00 93.00 82 TYR A C 1
ATOM 640 O O . TYR A 1 82 ? -0.500 -1.471 -0.736 1.00 93.00 82 TYR A O 1
ATOM 648 N N . GLU A 1 83 ? -1.243 -0.959 -2.799 1.00 90.19 83 GLU A N 1
ATOM 649 C CA . GLU A 1 83 ? -0.098 -1.514 -3.530 1.00 90.19 83 GLU A CA 1
ATOM 650 C C . GLU A 1 83 ? 0.479 -0.452 -4.480 1.00 90.19 83 GLU A C 1
ATOM 652 O O . GLU A 1 83 ? -0.141 -0.143 -5.497 1.00 90.19 83 GLU A O 1
ATOM 657 N N . PRO A 1 84 ? 1.667 0.107 -4.195 1.00 88.69 84 PRO A N 1
ATOM 658 C CA . PRO A 1 84 ? 2.189 1.272 -4.916 1.00 88.69 84 PRO A CA 1
ATOM 659 C C . PRO A 1 84 ? 2.752 0.976 -6.315 1.00 88.69 84 PRO A C 1
ATOM 661 O O . PRO A 1 84 ? 2.923 1.899 -7.109 1.00 88.69 84 PRO A O 1
ATOM 664 N N . HIS A 1 85 ? 3.061 -0.283 -6.625 1.00 87.62 85 HIS A N 1
ATOM 665 C CA . HIS A 1 85 ? 3.814 -0.661 -7.830 1.00 87.62 85 HIS A CA 1
ATOM 666 C C . HIS A 1 85 ? 3.081 -1.667 -8.725 1.00 87.62 85 HIS A C 1
ATOM 668 O O . HIS A 1 85 ? 3.405 -1.795 -9.906 1.00 87.62 85 HIS A O 1
ATOM 674 N N . ASN A 1 86 ? 2.061 -2.336 -8.188 1.00 82.88 86 ASN A N 1
ATOM 675 C CA . ASN A 1 86 ? 1.177 -3.253 -8.904 1.00 82.88 86 ASN A CA 1
ATOM 676 C C . ASN A 1 86 ? 1.894 -4.464 -9.556 1.00 82.88 86 ASN A C 1
ATOM 678 O O . ASN A 1 86 ? 1.337 -5.111 -10.440 1.00 82.88 86 ASN A O 1
ATOM 682 N N . ASP A 1 87 ? 3.113 -4.811 -9.114 1.00 77.25 87 ASP A N 1
ATOM 683 C CA . ASP A 1 87 ? 3.824 -6.054 -9.477 1.00 77.25 87 ASP A CA 1
ATOM 684 C C . ASP A 1 87 ? 3.412 -7.195 -8.542 1.00 77.25 87 ASP A C 1
ATOM 686 O O . ASP A 1 87 ? 4.193 -7.776 -7.769 1.00 77.25 87 ASP A O 1
ATOM 690 N N . VAL A 1 88 ? 2.117 -7.481 -8.565 1.0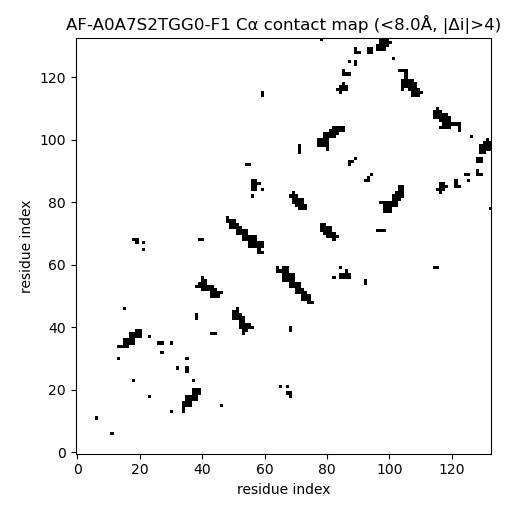0 65.06 88 VAL A N 1
ATOM 691 C CA . VAL A 1 88 ? 1.573 -8.572 -7.779 1.00 65.06 88 VAL A CA 1
ATOM 692 C C . VAL A 1 88 ? 1.393 -9.765 -8.695 1.00 65.06 88 VAL A C 1
ATOM 694 O O . VAL A 1 88 ? 0.525 -9.787 -9.572 1.00 65.06 88 VAL A O 1
ATOM 697 N N . ASP A 1 89 ? 2.196 -10.803 -8.466 1.00 65.38 89 ASP A N 1
ATOM 698 C CA . ASP A 1 89 ? 1.741 -12.154 -8.764 1.00 65.38 89 ASP A CA 1
ATOM 699 C C . ASP A 1 89 ? 0.617 -12.478 -7.775 1.00 65.38 89 ASP A C 1
ATOM 701 O O . ASP A 1 89 ? 0.816 -13.066 -6.711 1.00 65.38 89 ASP A O 1
ATOM 705 N N . ALA A 1 90 ? -0.576 -11.983 -8.104 1.00 58.56 90 ALA A N 1
ATOM 706 C CA . ALA A 1 90 ? -1.747 -12.015 -7.243 1.00 58.56 90 ALA A CA 1
ATOM 707 C C . ALA A 1 90 ? -2.122 -13.445 -6.814 1.00 58.56 90 ALA A C 1
ATOM 709 O O . ALA A 1 90 ? -2.713 -13.635 -5.754 1.00 58.56 90 ALA A O 1
ATOM 710 N N . LYS A 1 91 ? -1.712 -14.463 -7.584 1.00 53.62 91 LYS A N 1
ATOM 711 C CA . LYS A 1 91 ? -1.919 -15.874 -7.238 1.00 53.62 91 LYS A CA 1
ATOM 712 C C . LYS A 1 91 ? -1.080 -16.344 -6.050 1.00 53.62 91 LYS A C 1
ATOM 714 O O . LYS A 1 91 ? -1.551 -17.203 -5.309 1.00 53.62 91 LYS A O 1
ATOM 719 N N . SER A 1 92 ? 0.136 -15.826 -5.876 1.00 62.28 92 SER A N 1
ATOM 720 C CA . SER A 1 92 ? 1.060 -16.265 -4.822 1.00 62.28 92 SER A CA 1
ATOM 721 C C . SER A 1 92 ? 1.105 -15.307 -3.633 1.00 62.28 92 SER A C 1
ATOM 723 O O . SER A 1 92 ? 1.179 -15.764 -2.496 1.00 62.28 92 SER A O 1
ATOM 725 N N . LYS A 1 93 ? 1.015 -13.993 -3.872 1.00 65.12 93 LYS A N 1
ATOM 726 C CA . LYS A 1 93 ? 1.219 -12.969 -2.832 1.00 65.12 93 LYS A CA 1
ATOM 727 C C . LYS A 1 93 ? -0.051 -12.519 -2.107 1.00 65.12 93 LYS A C 1
ATOM 729 O O . LYS A 1 93 ? 0.063 -11.985 -1.012 1.00 65.12 93 LYS A O 1
ATOM 734 N N . LEU A 1 94 ? -1.235 -12.715 -2.697 1.00 68.25 94 LEU A N 1
ATOM 735 C CA . LEU A 1 94 ? -2.505 -12.182 -2.166 1.00 68.25 94 LEU A CA 1
ATOM 736 C C . LEU A 1 94 ? -3.551 -13.238 -1.840 1.00 68.25 94 LEU A C 1
ATOM 738 O O . LEU A 1 94 ? -4.663 -12.905 -1.454 1.00 68.25 94 LEU A O 1
ATOM 742 N N . ARG A 1 95 ? -3.214 -14.521 -1.979 1.00 66.75 95 ARG A N 1
ATOM 743 C CA . ARG A 1 95 ? -4.169 -15.621 -1.788 1.00 66.75 95 ARG A CA 1
ATOM 744 C C . ARG A 1 95 ? -4.830 -15.625 -0.401 1.00 66.75 95 ARG A C 1
ATOM 746 O O . ARG A 1 95 ? -5.935 -16.150 -0.254 1.00 66.75 95 ARG A O 1
ATOM 753 N N . GLU A 1 96 ? -4.141 -15.070 0.588 1.00 73.69 96 GLU A N 1
ATOM 754 C CA . GLU A 1 96 ? -4.559 -15.003 1.991 1.00 73.69 96 GLU A CA 1
ATOM 755 C C . GLU A 1 96 ? -4.910 -13.575 2.435 1.00 73.69 96 GLU A C 1
ATOM 757 O O . GLU A 1 96 ? -5.270 -13.363 3.589 1.00 73.69 96 GLU A O 1
ATOM 762 N N . GLU A 1 97 ? -4.811 -12.598 1.532 1.00 80.69 97 GLU A N 1
ATOM 763 C CA . GLU A 1 97 ? -5.069 -11.195 1.835 1.00 80.69 97 GLU A CA 1
ATOM 764 C C . GLU A 1 97 ? -6.506 -10.835 1.433 1.00 80.69 97 GLU A C 1
ATOM 766 O O . GLU A 1 97 ? -6.965 -11.155 0.333 1.00 80.69 97 GLU A O 1
ATOM 771 N N . GLU A 1 98 ? -7.216 -10.160 2.334 1.00 85.75 98 GLU A N 1
ATOM 772 C CA . GLU A 1 98 ? -8.599 -9.723 2.140 1.00 85.75 98 GLU A CA 1
ATOM 773 C C . GLU A 1 98 ? -8.667 -8.216 2.397 1.00 85.75 98 GLU A C 1
ATOM 775 O O . GLU A 1 98 ? -8.065 -7.723 3.362 1.00 85.75 98 GLU A O 1
ATOM 780 N N . ALA A 1 99 ? -9.334 -7.489 1.499 1.00 90.44 99 ALA A N 1
ATOM 781 C CA . ALA A 1 99 ? -9.673 -6.093 1.711 1.00 90.44 99 ALA A CA 1
ATOM 782 C C . ALA A 1 99 ? -10.888 -5.648 0.885 1.00 90.44 99 ALA A C 1
ATOM 784 O O . ALA A 1 99 ? -11.096 -6.094 -0.244 1.00 90.44 99 ALA A O 1
ATOM 785 N N . ASP A 1 100 ? -11.643 -4.694 1.422 1.00 92.75 100 ASP A N 1
ATOM 786 C CA . ASP A 1 100 ? -12.869 -4.175 0.800 1.00 92.75 100 ASP A CA 1
ATOM 787 C C . ASP A 1 100 ? -12.578 -3.163 -0.312 1.00 92.75 100 ASP A C 1
ATOM 789 O O . ASP A 1 100 ? -13.344 -3.010 -1.264 1.00 92.75 100 ASP A O 1
ATOM 793 N N . ILE A 1 101 ? -11.454 -2.456 -0.190 1.00 93.38 101 ILE A N 1
ATOM 794 C CA . ILE A 1 101 ? -11.016 -1.410 -1.112 1.00 93.38 101 ILE A CA 1
ATOM 795 C C . ILE A 1 101 ? -9.578 -1.697 -1.537 1.00 93.38 101 ILE A C 1
ATOM 797 O O . ILE A 1 101 ? -8.722 -1.961 -0.699 1.00 93.38 101 ILE A O 1
ATOM 801 N N . ALA A 1 102 ? -9.280 -1.558 -2.830 1.00 91.25 102 ALA A N 1
ATOM 802 C CA . ALA A 1 102 ? -7.915 -1.598 -3.350 1.00 91.25 102 ALA A CA 1
ATOM 803 C C . ALA A 1 102 ? -7.509 -0.241 -3.940 1.00 91.25 102 ALA A C 1
ATOM 805 O O . ALA A 1 102 ? -8.188 0.296 -4.816 1.00 91.25 102 ALA A O 1
ATOM 806 N N . ILE A 1 103 ? -6.377 0.300 -3.491 1.00 93.62 103 ILE A N 1
ATOM 807 C CA . ILE A 1 103 ? -5.746 1.501 -4.043 1.00 93.62 103 ILE A CA 1
ATOM 808 C C . ILE A 1 103 ? -4.484 1.063 -4.777 1.00 93.62 103 ILE A C 1
ATOM 810 O O . ILE A 1 103 ? -3.469 0.751 -4.150 1.00 93.62 103 ILE A O 1
ATOM 814 N N . VAL A 1 104 ? -4.560 1.047 -6.109 1.00 91.44 104 VAL A N 1
ATOM 815 C CA . VAL A 1 104 ? -3.479 0.574 -6.981 1.00 91.44 104 VAL A CA 1
ATOM 816 C C . VAL A 1 104 ? -3.285 1.460 -8.216 1.00 91.44 104 VAL A C 1
ATOM 818 O O . VAL A 1 104 ? -4.238 2.084 -8.693 1.00 91.44 104 VAL A O 1
ATOM 821 N N . PRO A 1 105 ? -2.064 1.520 -8.772 1.00 92.00 105 PRO A N 1
ATOM 822 C CA . PRO A 1 105 ? -1.795 2.176 -10.041 1.00 92.00 105 PRO A CA 1
ATOM 823 C C . PRO A 1 105 ? -2.562 1.561 -11.214 1.00 92.00 105 PRO A C 1
ATOM 825 O O . PRO A 1 105 ? -2.588 0.348 -11.402 1.00 92.00 105 PRO A O 1
ATOM 828 N N . VAL A 1 106 ? -3.108 2.424 -12.071 1.00 92.19 106 VAL A N 1
ATOM 829 C CA . VAL A 1 106 ? -3.703 2.037 -13.366 1.00 92.19 106 VAL A CA 1
ATOM 830 C C . VAL A 1 106 ? -2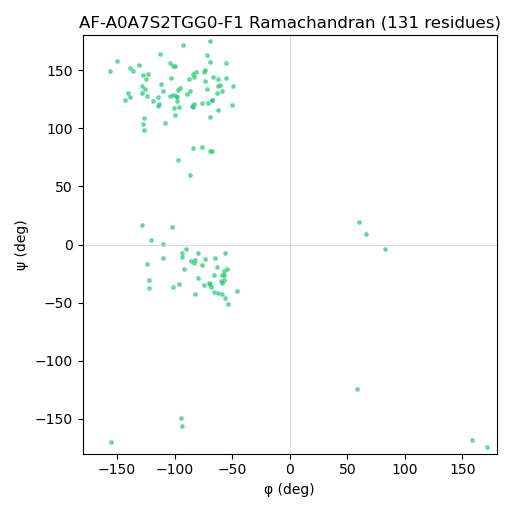.874 2.510 -14.561 1.00 92.19 106 VAL A C 1
ATOM 832 O O . VAL A 1 106 ? -3.089 2.070 -15.686 1.00 92.19 106 VAL A O 1
ATOM 835 N N . LYS A 1 107 ? -1.887 3.384 -14.331 1.00 92.38 107 LYS A N 1
ATOM 836 C CA . LYS A 1 107 ? -0.964 3.868 -15.362 1.00 92.38 107 LYS A CA 1
ATOM 837 C C . LYS A 1 107 ? 0.390 3.192 -15.204 1.00 92.38 107 LYS A C 1
ATOM 839 O O . LYS A 1 107 ? 0.976 3.227 -14.126 1.00 92.38 107 LYS A O 1
ATOM 844 N N . ARG A 1 108 ? 0.883 2.613 -16.295 1.00 91.81 108 ARG A N 1
ATOM 845 C CA . ARG A 1 108 ? 2.193 1.963 -16.356 1.00 91.81 108 ARG A CA 1
ATOM 846 C C . ARG A 1 108 ? 3.313 3.009 -16.367 1.00 91.81 108 ARG A C 1
ATOM 848 O O . ARG A 1 108 ? 3.180 4.038 -17.029 1.00 91.81 108 ARG A O 1
ATOM 855 N N . GLN A 1 109 ? 4.408 2.738 -15.661 1.00 90.94 109 GLN A N 1
ATOM 856 C CA . GLN A 1 109 ? 5.635 3.536 -15.707 1.00 90.94 109 GLN A CA 1
ATOM 857 C C . GLN A 1 109 ? 6.841 2.641 -15.971 1.00 90.94 109 GLN A C 1
ATOM 859 O O . GLN A 1 109 ? 7.056 1.636 -15.287 1.00 90.94 109 GLN A O 1
ATOM 864 N N . GLU A 1 110 ? 7.645 3.044 -16.949 1.00 90.31 110 GLU A N 1
ATOM 865 C CA . GLU A 1 110 ? 8.809 2.297 -17.410 1.00 90.31 110 GLU A CA 1
ATOM 866 C C . GLU A 1 110 ? 10.055 3.175 -17.416 1.00 90.31 110 GLU A C 1
ATOM 868 O O . GLU A 1 110 ? 10.010 4.373 -17.700 1.00 90.31 110 GLU A O 1
ATOM 873 N N . LEU A 1 111 ? 11.178 2.537 -17.118 1.00 87.62 111 LEU A N 1
ATOM 874 C CA . LEU A 1 111 ? 12.522 3.002 -17.415 1.00 87.62 111 LEU A CA 1
ATOM 875 C C . LEU A 1 111 ? 13.121 2.056 -18.468 1.00 87.62 111 LEU A C 1
ATOM 877 O O . LEU A 1 111 ? 12.602 0.950 -18.656 1.00 87.62 111 LEU A O 1
ATOM 881 N N . PRO A 1 112 ? 14.214 2.433 -19.157 1.00 89.38 112 PRO A N 1
ATOM 882 C CA . PRO A 1 112 ? 14.894 1.518 -20.066 1.00 89.38 112 PRO A CA 1
ATOM 883 C C . PRO A 1 112 ? 15.169 0.170 -19.384 1.00 89.38 112 PRO A C 1
ATOM 885 O O . PRO A 1 112 ? 15.854 0.118 -18.364 1.00 89.38 112 PRO A O 1
ATOM 888 N N . PHE A 1 113 ? 14.613 -0.905 -19.950 1.00 83.25 113 PHE A N 1
ATOM 889 C CA . PHE A 1 113 ? 14.748 -2.292 -19.478 1.00 83.25 113 PHE A CA 1
ATOM 890 C C . PHE A 1 113 ? 14.104 -2.627 -18.116 1.00 83.25 113 PHE A C 1
ATOM 892 O O . PHE A 1 113 ? 14.315 -3.730 -17.616 1.00 83.25 113 PHE A O 1
ATOM 899 N N . LEU A 1 114 ? 13.305 -1.732 -17.517 1.00 83.19 114 LEU A N 1
ATOM 900 C CA . LEU A 1 114 ? 12.687 -1.961 -16.205 1.00 83.19 114 LEU A CA 1
ATOM 901 C C . LEU A 1 114 ? 11.269 -1.378 -16.118 1.00 83.19 114 LEU A C 1
ATOM 903 O O . LEU A 1 114 ? 11.065 -0.176 -16.274 1.00 83.19 114 LEU A O 1
ATOM 907 N N . THR A 1 115 ? 10.285 -2.215 -15.781 1.00 85.62 115 THR A N 1
ATOM 908 C CA . THR A 1 115 ? 8.949 -1.741 -15.379 1.00 85.62 115 THR A CA 1
ATOM 909 C C . THR A 1 115 ? 8.973 -1.378 -13.897 1.00 85.62 115 THR A C 1
ATOM 911 O O . THR A 1 115 ? 9.282 -2.223 -13.063 1.00 85.62 115 THR A O 1
ATOM 914 N N . VAL A 1 116 ? 8.667 -0.122 -13.566 1.00 85.75 116 VAL A N 1
ATOM 915 C CA . VAL A 1 116 ? 8.686 0.389 -12.180 1.00 85.75 116 VAL A CA 1
ATOM 916 C C . VAL A 1 116 ? 7.294 0.350 -11.556 1.00 85.75 116 VAL A C 1
ATOM 918 O O . VAL A 1 116 ? 7.145 0.129 -10.355 1.00 85.75 116 VAL A O 1
ATOM 921 N N . VAL A 1 117 ? 6.271 0.581 -12.377 1.00 89.00 117 VAL A N 1
ATOM 922 C CA . VAL A 1 117 ? 4.867 0.525 -11.974 1.00 89.00 117 VAL A CA 1
ATOM 923 C C . VAL A 1 117 ? 4.076 -0.162 -13.075 1.00 89.00 117 VAL A C 1
ATOM 925 O O . VAL A 1 117 ? 4.131 0.254 -14.235 1.00 89.00 117 VAL A O 1
ATOM 928 N N . TYR A 1 118 ? 3.322 -1.198 -12.724 1.00 87.62 118 TYR A N 1
ATOM 929 C CA . TYR A 1 118 ? 2.427 -1.871 -13.655 1.00 87.62 118 TYR A CA 1
ATOM 930 C C . TYR A 1 118 ? 1.077 -1.148 -13.748 1.00 87.62 118 TYR A C 1
ATOM 932 O O . TYR A 1 118 ? 0.598 -0.547 -12.790 1.00 87.62 118 TYR A O 1
ATOM 940 N N . GLY A 1 119 ? 0.474 -1.185 -14.936 1.00 86.94 119 GLY A N 1
ATOM 941 C CA . GLY A 1 119 ? -0.767 -0.470 -15.235 1.00 86.94 119 GLY A CA 1
ATOM 942 C C . GLY A 1 119 ? -2.039 -1.299 -15.047 1.00 86.94 119 GLY A C 1
ATOM 943 O O . GLY A 1 119 ? -2.073 -2.295 -14.326 1.00 86.94 119 GLY A O 1
ATOM 944 N N . GLU A 1 120 ? -3.085 -0.877 -15.752 1.00 90.62 120 GLU A N 1
ATOM 945 C CA . GLU A 1 120 ? -4.454 -1.402 -15.703 1.00 90.62 120 GLU A CA 1
ATOM 946 C C . GLU A 1 120 ? -4.587 -2.932 -15.731 1.00 90.62 120 GLU A C 1
ATOM 948 O O . GLU A 1 120 ? -5.390 -3.477 -14.981 1.00 90.62 120 GLU A O 1
ATOM 953 N N . GLU A 1 121 ? -3.782 -3.644 -16.526 1.00 87.94 121 GLU A N 1
ATOM 954 C CA . GLU A 1 121 ? -3.868 -5.106 -16.643 1.00 87.94 121 GLU A CA 1
ATOM 955 C C . GLU A 1 121 ? -3.654 -5.794 -15.286 1.00 87.94 121 GLU A C 1
ATOM 957 O O . GLU A 1 121 ? -4.401 -6.700 -14.907 1.00 87.94 121 GLU A O 1
ATOM 962 N N . ARG A 1 122 ? -2.671 -5.321 -14.509 1.00 85.31 122 ARG A N 1
ATOM 963 C CA . ARG A 1 122 ? -2.395 -5.847 -13.167 1.00 85.31 1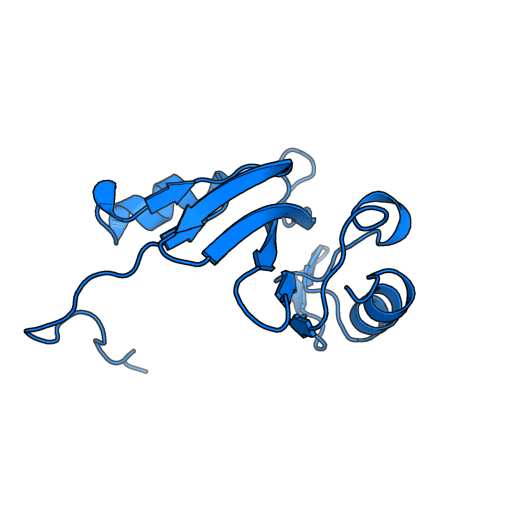22 ARG A CA 1
ATOM 964 C C . ARG A 1 122 ? -3.435 -5.393 -12.152 1.00 85.31 122 ARG A C 1
ATOM 966 O O . ARG A 1 122 ? -3.823 -6.192 -11.306 1.00 85.31 122 ARG A O 1
ATOM 973 N N . ALA A 1 123 ? -3.960 -4.175 -12.292 1.00 88.25 123 ALA A N 1
ATOM 974 C CA . ALA A 1 123 ? -5.053 -3.697 -11.448 1.00 88.25 123 ALA A CA 1
ATOM 975 C C . ALA A 1 123 ? -6.315 -4.561 -11.629 1.00 88.25 123 ALA A C 1
ATOM 977 O O . ALA A 1 123 ? -6.952 -4.940 -10.653 1.00 88.25 123 ALA A O 1
ATOM 978 N N . LEU A 1 124 ? -6.642 -4.950 -12.864 1.00 87.12 124 LEU A N 1
ATOM 979 C CA . LEU A 1 124 ? -7.749 -5.865 -13.158 1.00 87.12 124 LEU A CA 1
ATOM 980 C C . LEU A 1 124 ? -7.474 -7.302 -12.698 1.00 87.12 124 LEU A C 1
ATOM 982 O O . LEU A 1 124 ? -8.399 -8.015 -12.323 1.00 87.12 124 LEU A O 1
ATOM 986 N N . ALA A 1 125 ? -6.222 -7.762 -12.733 1.00 83.12 125 ALA A N 1
ATOM 987 C CA . ALA A 1 125 ? -5.872 -9.064 -12.171 1.00 83.12 125 ALA A CA 1
ATOM 988 C C . ALA A 1 125 ? -6.068 -9.077 -10.648 1.00 83.12 125 ALA A C 1
ATOM 990 O O . ALA A 1 125 ? -6.610 -10.039 -10.108 1.00 83.12 125 ALA A O 1
ATOM 991 N N . LEU A 1 126 ? -5.690 -7.994 -9.968 1.00 82.69 126 LEU A N 1
ATOM 992 C CA . LEU A 1 126 ? -5.862 -7.829 -8.530 1.00 82.69 126 LEU A CA 1
ATOM 993 C C . LEU A 1 126 ? -7.324 -7.995 -8.097 1.00 82.69 126 LEU A C 1
ATOM 995 O O . LEU A 1 126 ? -7.592 -8.744 -7.161 1.00 82.69 126 LEU A O 1
ATOM 999 N N . THR A 1 127 ? -8.272 -7.364 -8.801 1.00 79.69 127 THR A N 1
ATOM 1000 C CA . THR A 1 127 ? -9.706 -7.433 -8.451 1.00 79.69 127 THR A CA 1
ATOM 1001 C C . THR A 1 127 ? -10.289 -8.843 -8.541 1.00 79.69 127 THR A C 1
ATOM 1003 O O . THR A 1 127 ? -11.327 -9.115 -7.948 1.00 79.69 127 THR A O 1
ATOM 1006 N N . ARG A 1 128 ? -9.633 -9.761 -9.260 1.00 79.19 128 ARG A N 1
ATOM 1007 C CA . ARG A 1 128 ? -10.042 -11.172 -9.354 1.00 79.19 128 ARG A CA 1
ATOM 1008 C C . ARG A 1 128 ? -9.505 -12.035 -8.212 1.00 79.19 128 ARG A C 1
ATOM 1010 O O . ARG A 1 128 ? -9.932 -13.179 -8.075 1.00 79.19 128 ARG A O 1
ATOM 1017 N N . HIS A 1 129 ? -8.528 -11.537 -7.458 1.00 75.94 129 HIS A N 1
ATOM 1018 C CA . HIS A 1 129 ? -7.753 -12.326 -6.500 1.00 75.94 129 HIS A CA 1
ATOM 1019 C C . HIS A 1 129 ? -7.827 -11.798 -5.072 1.00 75.94 129 HIS A C 1
ATOM 1021 O O . HIS A 1 129 ? -7.757 -12.600 -4.144 1.00 75.94 129 HIS A O 1
ATOM 1027 N N . LEU A 1 130 ? -7.991 -10.488 -4.897 1.00 78.19 130 LEU A N 1
ATOM 1028 C CA . LEU A 1 130 ? -8.269 -9.898 -3.598 1.00 78.19 130 LEU A CA 1
ATOM 1029 C C . LEU A 1 130 ? -9.694 -10.272 -3.185 1.00 78.19 130 LEU A C 1
ATOM 1031 O O . LEU A 1 130 ? -10.649 -10.003 -3.917 1.00 78.19 130 LEU A O 1
ATOM 1035 N N . LYS A 1 131 ? -9.831 -10.924 -2.033 1.00 74.69 131 LYS A N 1
ATOM 1036 C CA . LYS A 1 131 ? -11.148 -11.216 -1.469 1.00 74.69 131 LYS A CA 1
ATOM 1037 C C . LYS A 1 131 ? -11.672 -9.989 -0.731 1.00 74.69 131 LYS A C 1
ATOM 1039 O O . LYS A 1 131 ? -10.889 -9.237 -0.158 1.00 74.69 131 LYS A O 1
ATOM 1044 N N . VAL A 1 132 ? -12.987 -9.829 -0.741 1.00 72.38 132 VAL A N 1
ATOM 1045 C CA . VAL A 1 132 ? -13.698 -8.823 0.057 1.00 72.38 132 VAL A CA 1
ATOM 1046 C C . VAL A 1 132 ? -13.990 -9.425 1.433 1.00 72.38 132 VAL A C 1
ATOM 1048 O O . VAL A 1 132 ? -14.255 -10.629 1.508 1.00 72.38 132 VAL A O 1
ATOM 1051 N N . THR A 1 133 ? -13.891 -8.608 2.482 1.00 64.88 133 THR A N 1
ATOM 1052 C CA . THR A 1 133 ? -14.015 -9.017 3.894 1.00 64.88 133 THR A CA 1
ATOM 1053 C C . THR A 1 133 ? -15.467 -9.107 4.352 1.00 64.88 133 THR A C 1
ATOM 1055 O O . THR A 1 133 ? -16.343 -8.459 3.734 1.00 64.88 133 THR A O 1
#

Foldseek 3Di:
DDDPCPPPPPPDDDAQAEFEPVCVVVVVVPDPPVSYDHADAPDWDDDPQKIKHWFFAAPQDPPPDGGTTWIWIDGPDWIETEHEALRDPLVPGAQPAATQYYDFAQDWDDDVVDTRHDHNVSVVVNVVRHHYD